Protein AF-A0A6N9PUU3-F1 (afdb_monomer_lite)

pLDDT: mean 93.39, std 7.38, range [51.97, 98.81]

Foldseek 3Di:
DPLVVLLVVLLVLLVVLLVVVVVVLVPDDPVVVVVCVVVSVVLVVVSVVSVPDRDGPVVSVVLVPDPHSSVVVSVVVVVVPDVVVVVVVVVVVVVVVVVVVVVVVLVVQQDDPDDCVVCVVVVNNVSVVSNVVSVVVVVVVVVVQCVVQDDPNDGHPD

Secondary structure (DSSP, 8-state):
--HHHHHHHHHHHHHHHHHHHHHHHHTS-HHHHHHTHHHHHHHHHHHHHTTT----HHHHHHHHTSSSHHHHHHHHHTTT--HHHHHHHHHHHHHHHHHHHHHHHHHT-----S-HHHHHHTT-HHHHHHHHHHHHHHHHHHHHHHHHHEETTEE---

Sequence (158 aa):
MNSNEKNTALYEKMAAEQDTFRDWLKSQSPEEVLNHAYEYTVREDIVMAMEELELSDNQAQALLDSPSPLADVYRHFEKLETGYMDVIRESIEERANEMCKEKEEQRAAPVYPHSAAYASEHGEMAQYRASLQVSLACKEAIEQAISAHYGDNRLNTE

Radius of gyration: 30.72 Å; chains: 1; bounding box: 65×31×82 Å

Structure (mmCIF, N/CA/C/O backbone):
data_AF-A0A6N9PUU3-F1
#
_entry.id   AF-A0A6N9PUU3-F1
#
loop_
_atom_site.group_PDB
_atom_site.id
_atom_site.type_symbol
_atom_site.label_atom_id
_atom_site.label_alt_id
_atom_site.label_comp_id
_atom_site.label_asym_id
_atom_site.label_entity_id
_atom_site.label_seq_id
_atom_site.pdbx_PDB_ins_code
_atom_site.Cartn_x
_atom_site.Cartn_y
_atom_site.Cartn_z
_atom_site.occupancy
_atom_site.B_iso_or_equiv
_atom_site.auth_seq_id
_atom_site.auth_comp_id
_atom_site.auth_asym_id
_atom_site.auth_atom_id
_atom_site.pdbx_PDB_model_num
ATOM 1 N N . MET A 1 1 ? -3.359 -3.178 37.369 1.00 51.97 1 MET A N 1
ATOM 2 C CA . MET A 1 1 ? -3.006 -3.860 36.117 1.00 51.97 1 MET A CA 1
ATOM 3 C C . MET A 1 1 ? -1.547 -3.576 35.836 1.00 51.97 1 MET A C 1
ATOM 5 O O . MET A 1 1 ? -1.134 -2.445 36.061 1.00 51.97 1 MET A O 1
ATOM 9 N N . ASN A 1 2 ? -0.768 -4.586 35.463 1.00 60.81 2 ASN A N 1
ATOM 10 C CA . ASN A 1 2 ? 0.593 -4.389 34.958 1.00 60.81 2 ASN A CA 1
ATOM 11 C C . ASN A 1 2 ? 0.510 -3.760 33.551 1.00 60.81 2 ASN A C 1
ATOM 13 O O . ASN A 1 2 ? -0.470 -4.007 32.851 1.00 60.81 2 ASN A O 1
ATOM 17 N N . SER A 1 3 ? 1.511 -2.990 33.118 1.00 68.44 3 SER A N 1
ATOM 18 C CA . SER A 1 3 ? 1.501 -2.289 31.816 1.00 68.44 3 SER A CA 1
ATOM 19 C C . SER A 1 3 ? 1.240 -3.219 30.635 1.00 68.44 3 SER A C 1
ATOM 21 O O . SER A 1 3 ? 0.597 -2.827 29.664 1.00 68.44 3 SER A O 1
ATOM 23 N N . ASN A 1 4 ? 1.647 -4.482 30.755 1.00 83.00 4 ASN A N 1
ATOM 24 C CA . ASN A 1 4 ? 1.370 -5.507 29.757 1.00 83.00 4 ASN A CA 1
ATOM 25 C C . ASN A 1 4 ? -0.141 -5.816 29.626 1.00 83.00 4 ASN A C 1
ATOM 27 O O . ASN A 1 4 ? -0.669 -5.873 28.524 1.00 83.00 4 ASN A O 1
ATOM 31 N N . GLU A 1 5 ? -0.887 -5.888 30.736 1.00 92.50 5 GLU A N 1
ATOM 32 C CA . 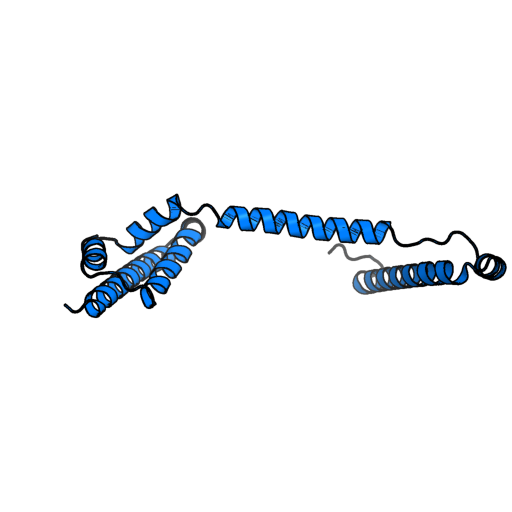GLU A 1 5 ? -2.314 -6.263 30.726 1.00 92.50 5 GLU A CA 1
ATOM 33 C C . GLU A 1 5 ? -3.194 -5.235 29.997 1.00 92.50 5 GLU A C 1
ATOM 35 O O . GLU A 1 5 ? -4.141 -5.608 29.307 1.00 92.50 5 GLU A O 1
ATOM 40 N N . LYS A 1 6 ? -2.888 -3.935 30.124 1.00 95.81 6 LYS A N 1
ATOM 41 C CA . LYS A 1 6 ? -3.640 -2.879 29.426 1.00 95.81 6 LYS A CA 1
ATOM 42 C C . LYS A 1 6 ? -3.344 -2.838 27.930 1.00 95.81 6 LYS A C 1
ATOM 44 O O . LYS A 1 6 ? -4.259 -2.568 27.159 1.00 95.81 6 LYS A O 1
ATOM 49 N N . ASN A 1 7 ? -2.100 -3.100 27.527 1.00 96.56 7 ASN A N 1
ATOM 50 C CA . ASN A 1 7 ? -1.746 -3.187 26.110 1.00 96.56 7 ASN A CA 1
ATOM 51 C C . ASN A 1 7 ? -2.428 -4.395 25.461 1.00 96.56 7 ASN A C 1
ATOM 53 O O . ASN A 1 7 ? -3.062 -4.231 24.423 1.00 96.56 7 ASN A O 1
ATOM 57 N N . THR A 1 8 ? -2.424 -5.559 26.123 1.00 96.50 8 THR A N 1
ATOM 58 C CA . THR A 1 8 ? -3.179 -6.735 25.658 1.00 96.50 8 THR A CA 1
ATOM 59 C C . THR A 1 8 ? -4.672 -6.433 25.525 1.00 96.50 8 THR A C 1
ATOM 61 O O . THR A 1 8 ? -5.255 -6.690 24.477 1.00 96.50 8 THR A O 1
ATOM 64 N N . ALA A 1 9 ? -5.291 -5.815 26.537 1.00 97.38 9 ALA A N 1
ATOM 65 C CA . ALA A 1 9 ? -6.711 -5.462 26.476 1.00 97.38 9 ALA A CA 1
ATOM 66 C C . ALA A 1 9 ? -7.027 -4.460 25.350 1.00 97.38 9 ALA A C 1
ATOM 68 O O . ALA A 1 9 ? -8.089 -4.529 24.731 1.00 97.38 9 ALA A O 1
ATOM 69 N N . LEU A 1 10 ? -6.120 -3.514 25.084 1.00 98.25 10 LEU A N 1
ATOM 70 C CA . LEU A 1 10 ? -6.283 -2.552 24.000 1.00 98.25 10 LEU A CA 1
ATOM 71 C C . LEU A 1 10 ? -6.169 -3.225 22.629 1.00 98.25 10 LEU A C 1
ATOM 73 O O . LEU A 1 10 ? -7.018 -2.970 21.776 1.00 98.25 10 LEU A O 1
ATOM 77 N N . TYR A 1 11 ? -5.177 -4.099 22.445 1.00 98.19 11 TYR A N 1
ATOM 78 C CA . TYR A 1 11 ? -5.031 -4.916 21.241 1.00 98.19 11 TYR A CA 1
ATOM 79 C C . TYR A 1 11 ? -6.301 -5.729 20.972 1.00 98.19 11 TYR A C 1
ATOM 81 O O . TYR A 1 11 ? -6.890 -5.606 19.901 1.00 98.19 11 TYR A O 1
ATOM 89 N N . GLU A 1 12 ? -6.791 -6.478 21.965 1.00 98.25 12 GLU A N 1
ATOM 90 C CA . GLU A 1 12 ? -8.008 -7.290 21.835 1.00 98.25 12 GLU A CA 1
ATOM 91 C C . GLU A 1 12 ? -9.228 -6.437 21.463 1.00 98.25 12 GLU A C 1
ATOM 93 O O . GLU A 1 12 ? -10.031 -6.822 20.610 1.00 98.25 12 GLU A O 1
ATOM 98 N N . LYS A 1 13 ? -9.359 -5.249 22.065 1.00 98.50 13 LYS A N 1
ATOM 99 C CA . LYS A 1 13 ? -10.450 -4.318 21.761 1.00 98.50 13 LYS A CA 1
ATOM 100 C C . LYS A 1 13 ? -10.371 -3.786 20.328 1.00 98.50 13 LYS A C 1
ATOM 102 O O . LYS A 1 13 ? -11.395 -3.745 19.650 1.00 98.50 13 LYS A O 1
ATOM 107 N N . MET A 1 14 ? -9.186 -3.383 19.869 1.00 98.69 14 MET A N 1
ATOM 108 C CA . MET A 1 14 ? -8.981 -2.904 18.498 1.00 98.69 14 MET A CA 1
ATOM 109 C C . MET A 1 14 ? -9.193 -4.026 17.472 1.00 98.69 14 MET A C 1
ATOM 111 O O . MET A 1 14 ? -9.862 -3.802 16.467 1.00 98.69 14 MET A O 1
ATOM 115 N N . ALA A 1 15 ? -8.713 -5.241 17.747 1.00 98.62 15 ALA A N 1
ATOM 116 C CA . ALA A 1 15 ? -8.937 -6.409 16.898 1.00 98.62 15 ALA A CA 1
ATOM 117 C C . ALA A 1 15 ? -10.435 -6.743 16.765 1.00 98.62 15 ALA A C 1
ATOM 119 O O . ALA A 1 15 ? -10.932 -6.925 15.656 1.00 98.62 15 ALA A O 1
ATOM 120 N N . ALA A 1 16 ? -11.190 -6.724 17.868 1.00 98.75 16 ALA A N 1
ATOM 121 C CA . ALA A 1 16 ? -12.640 -6.932 17.833 1.00 98.75 16 ALA A CA 1
ATOM 122 C C . ALA A 1 16 ? -13.387 -5.818 17.068 1.00 98.75 16 ALA A C 1
ATOM 124 O O . ALA A 1 16 ? -14.373 -6.079 16.369 1.00 98.75 16 ALA A O 1
ATOM 125 N N . GLU A 1 17 ? -12.923 -4.569 17.176 1.00 98.81 17 GLU A N 1
ATOM 126 C CA . GLU A 1 17 ? -13.440 -3.452 16.379 1.00 98.81 17 GLU A CA 1
ATOM 127 C C . GLU A 1 17 ? -13.181 -3.675 14.879 1.00 98.81 17 GLU A C 1
ATOM 129 O O . GLU A 1 17 ? -14.075 -3.450 14.059 1.00 98.81 17 GLU A O 1
ATOM 134 N N . GLN A 1 18 ? -11.990 -4.161 14.517 1.00 98.75 18 GLN A N 1
ATOM 135 C CA . GLN A 1 18 ? -11.638 -4.497 13.139 1.00 98.75 18 GLN A CA 1
ATOM 136 C C . GLN A 1 18 ? -12.477 -5.650 12.586 1.00 98.75 18 GLN A C 1
ATOM 138 O O . GLN A 1 18 ? -12.972 -5.549 11.466 1.00 98.75 18 GLN A O 1
ATOM 143 N N . ASP A 1 19 ? -12.704 -6.713 13.359 1.00 98.69 19 ASP A N 1
ATOM 144 C CA . ASP A 1 19 ? -13.571 -7.820 12.940 1.00 98.69 19 ASP A CA 1
ATOM 145 C C . ASP A 1 19 ? -15.011 -7.352 12.698 1.00 98.69 19 ASP A C 1
ATOM 147 O O . ASP A 1 19 ? -15.633 -7.734 11.706 1.00 98.69 19 ASP A O 1
ATOM 151 N N . THR A 1 20 ? -15.518 -6.444 13.538 1.00 98.69 20 THR A N 1
ATOM 152 C CA . THR A 1 20 ? -16.837 -5.826 13.332 1.00 98.69 20 THR A CA 1
ATOM 153 C C . THR A 1 20 ? -16.886 -5.036 12.020 1.00 98.69 20 THR A C 1
ATOM 155 O O . THR A 1 20 ? -17.848 -5.154 11.257 1.00 98.69 20 THR A O 1
ATOM 158 N N . PHE A 1 21 ? -15.844 -4.253 11.722 1.00 98.62 21 PHE A N 1
ATOM 159 C CA . PHE A 1 21 ? -15.735 -3.504 10.467 1.00 98.62 21 PHE A CA 1
ATOM 160 C C . PHE A 1 21 ? -15.618 -4.434 9.249 1.00 98.62 21 PHE A C 1
ATOM 162 O O . PHE A 1 21 ? -16.310 -4.245 8.249 1.00 98.62 21 PHE A O 1
ATOM 169 N N . ARG A 1 22 ? -14.817 -5.498 9.358 1.00 98.69 22 ARG A N 1
ATOM 170 C CA . ARG A 1 22 ? -14.666 -6.550 8.346 1.00 98.69 22 ARG A CA 1
ATOM 171 C C . ARG A 1 22 ? -15.996 -7.232 8.035 1.00 98.69 22 ARG A C 1
ATOM 173 O O . ARG A 1 22 ? -16.317 -7.449 6.867 1.00 98.69 22 ARG A O 1
ATOM 180 N N . ASP A 1 23 ? -16.771 -7.587 9.053 1.00 98.69 23 ASP A N 1
ATOM 181 C CA . ASP A 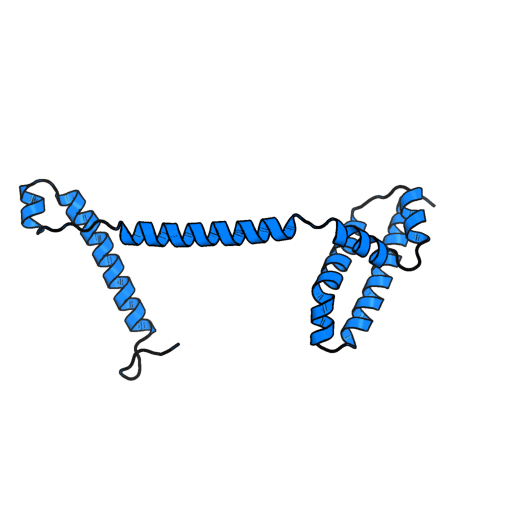1 23 ? -18.067 -8.240 8.868 1.00 98.69 23 ASP A CA 1
ATOM 182 C C . ASP A 1 23 ? -19.103 -7.298 8.252 1.00 98.69 23 ASP A C 1
ATOM 184 O O . ASP A 1 23 ? -19.880 -7.719 7.390 1.00 98.69 23 ASP A O 1
ATOM 188 N N . TRP A 1 24 ? -19.060 -6.009 8.600 1.00 98.62 24 TRP A N 1
ATOM 189 C CA . TRP A 1 24 ? -19.837 -4.992 7.900 1.00 98.62 24 TRP A CA 1
ATOM 190 C C . TRP A 1 24 ? -19.448 -4.915 6.415 1.00 98.62 24 TRP A C 1
ATOM 192 O O . TRP A 1 24 ? -20.342 -5.029 5.573 1.00 98.62 24 TRP A O 1
ATOM 202 N N . LEU A 1 25 ? -18.153 -4.836 6.079 1.00 98.50 25 LEU A N 1
ATOM 203 C CA . LEU A 1 25 ? -17.660 -4.795 4.692 1.00 98.50 25 LEU A CA 1
ATOM 204 C C . LEU A 1 25 ? -18.113 -6.002 3.866 1.00 98.50 25 LEU A C 1
ATOM 206 O O . LEU A 1 25 ? -18.567 -5.834 2.737 1.00 98.50 25 LEU A O 1
ATOM 210 N N . LYS A 1 26 ? -18.067 -7.216 4.431 1.00 98.31 26 LYS A N 1
ATOM 211 C CA . LYS A 1 26 ? -18.538 -8.444 3.755 1.00 98.31 26 LYS A CA 1
ATOM 212 C C . LYS A 1 26 ? -20.017 -8.396 3.362 1.00 98.31 26 LYS A C 1
ATOM 214 O O . LYS A 1 26 ? -20.434 -9.160 2.495 1.00 98.31 26 LYS A O 1
ATOM 219 N N . SER A 1 27 ? -20.812 -7.547 4.013 1.00 98.19 27 SER A N 1
ATOM 220 C CA . SER A 1 27 ? -22.230 -7.350 3.694 1.00 98.19 27 SER A CA 1
ATOM 221 C C . SER A 1 27 ? -22.495 -6.212 2.699 1.00 98.19 27 SER A C 1
ATOM 223 O O . SER A 1 27 ? -23.639 -6.044 2.275 1.00 98.19 27 SER A O 1
ATOM 225 N N . GLN A 1 28 ? -21.467 -5.445 2.315 1.00 98.69 28 GLN A N 1
ATOM 226 C CA . GLN A 1 28 ? -21.589 -4.323 1.382 1.00 98.69 28 GLN A CA 1
ATOM 227 C C . GLN A 1 28 ? -21.425 -4.745 -0.089 1.00 98.69 28 GLN A C 1
ATOM 229 O O . GLN A 1 28 ? -21.061 -5.879 -0.410 1.00 98.69 28 GLN A O 1
ATOM 234 N N . SER A 1 29 ? -21.712 -3.818 -1.009 1.00 98.62 29 SER A N 1
ATOM 235 C CA . SER A 1 29 ? -21.450 -4.005 -2.440 1.00 98.62 29 SER A CA 1
ATOM 236 C C . SER A 1 29 ? -19.941 -3.978 -2.738 1.00 98.62 29 SER A C 1
ATOM 238 O O . SER A 1 29 ? -19.177 -3.391 -1.972 1.00 98.62 29 SER A O 1
ATOM 240 N N . PRO A 1 30 ? -19.484 -4.536 -3.876 1.00 98.50 30 PRO A N 1
ATOM 241 C CA . PRO A 1 30 ? -18.081 -4.425 -4.277 1.00 98.50 30 PRO A CA 1
ATOM 242 C C . PRO A 1 30 ? -17.586 -2.977 -4.392 1.00 98.50 30 PRO A C 1
ATOM 244 O O . PRO A 1 30 ? -16.447 -2.699 -4.044 1.00 98.50 30 PRO A O 1
ATOM 247 N N . GLU A 1 31 ? -18.437 -2.056 -4.855 1.00 98.38 31 GLU A N 1
ATOM 248 C CA . GLU A 1 31 ? -18.106 -0.627 -4.945 1.00 98.38 31 GLU A CA 1
ATOM 249 C C . GLU A 1 31 ? -17.832 -0.030 -3.561 1.00 98.38 31 GLU A C 1
ATOM 251 O O . GLU A 1 31 ? -16.826 0.644 -3.364 1.00 98.38 31 GLU A O 1
ATOM 256 N N . GLU A 1 32 ? -18.670 -0.351 -2.579 1.00 98.12 32 GLU A N 1
ATOM 257 C CA . GLU A 1 32 ? -18.492 0.148 -1.220 1.00 98.12 32 GLU A CA 1
ATOM 258 C C . GLU A 1 32 ? -17.280 -0.486 -0.526 1.00 98.12 32 GLU A C 1
ATOM 260 O O . GLU A 1 32 ? -16.536 0.192 0.179 1.00 98.12 32 GLU A O 1
ATOM 265 N N . VAL A 1 33 ? -17.007 -1.767 -0.790 1.00 98.38 33 VAL A N 1
ATOM 266 C CA . VAL A 1 33 ? -15.768 -2.412 -0.330 1.00 98.38 33 VAL A CA 1
ATOM 267 C C . VAL A 1 33 ? -14.538 -1.694 -0.892 1.00 98.38 33 VAL A C 1
ATOM 269 O O . VAL A 1 33 ? -13.577 -1.482 -0.157 1.00 98.38 33 VAL A O 1
ATOM 272 N N . LEU A 1 34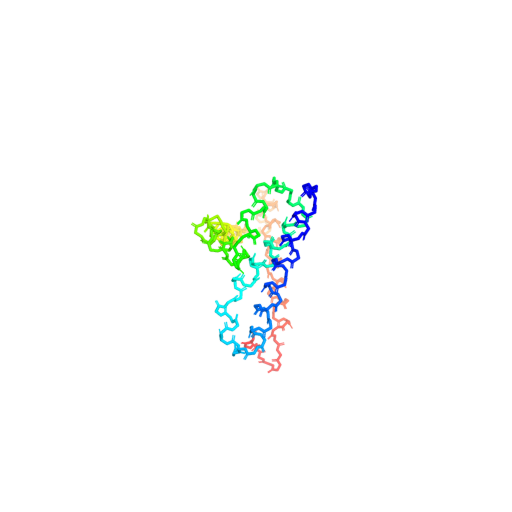 ? -14.560 -1.281 -2.165 1.00 98.31 34 LEU A N 1
ATOM 273 C CA . LEU A 1 34 ? -13.459 -0.521 -2.767 1.00 98.31 34 LEU A CA 1
ATOM 274 C C . LEU A 1 34 ? -13.292 0.865 -2.131 1.00 98.31 34 LEU A C 1
ATOM 276 O O . LEU A 1 34 ? -12.155 1.276 -1.905 1.00 98.31 34 LEU A O 1
ATOM 280 N N . ASN A 1 35 ? -14.388 1.546 -1.778 1.00 98.00 35 ASN A N 1
ATOM 281 C CA . ASN A 1 35 ? -14.343 2.843 -1.088 1.00 98.00 35 ASN A CA 1
ATOM 282 C C . ASN A 1 35 ? -13.647 2.765 0.283 1.00 98.00 35 ASN A C 1
ATOM 284 O O . ASN A 1 35 ? -13.031 3.737 0.713 1.00 98.00 35 ASN A O 1
ATOM 288 N N . HIS A 1 36 ? -13.701 1.606 0.943 1.00 98.25 36 HIS A N 1
ATOM 289 C CA . HIS A 1 36 ? -13.118 1.378 2.268 1.00 98.25 36 HIS A CA 1
ATOM 290 C C . HIS A 1 36 ? -11.862 0.495 2.268 1.00 98.25 36 HIS A C 1
ATOM 292 O O . HIS A 1 36 ? -11.325 0.199 3.334 1.00 98.25 36 HIS A O 1
ATOM 298 N N . ALA A 1 37 ? -11.360 0.072 1.105 1.00 98.00 37 ALA A N 1
ATOM 299 C CA . ALA A 1 37 ? -10.227 -0.853 1.023 1.00 98.00 37 ALA A CA 1
ATOM 300 C C . ALA A 1 37 ? -8.945 -0.279 1.654 1.00 98.00 37 ALA A C 1
ATOM 302 O O . ALA A 1 37 ? -8.201 -0.999 2.326 1.00 98.00 37 ALA A O 1
ATOM 303 N N . TYR A 1 38 ? -8.710 1.023 1.467 1.00 95.88 38 TYR A N 1
ATOM 304 C CA . TYR A 1 38 ? -7.581 1.721 2.077 1.00 95.88 38 TYR A CA 1
ATOM 305 C C . TYR A 1 38 ? -7.726 1.788 3.605 1.00 95.88 38 TYR A C 1
ATOM 307 O O . TYR A 1 38 ? -6.835 1.327 4.314 1.00 95.88 38 TYR A O 1
ATOM 315 N N . GLU A 1 39 ? -8.879 2.248 4.110 1.00 97.88 39 GLU A N 1
ATOM 316 C CA . GLU A 1 39 ? -9.156 2.276 5.552 1.00 97.88 39 GLU A CA 1
ATOM 317 C C . GLU A 1 39 ? -8.987 0.886 6.175 1.00 97.88 39 GLU A C 1
ATOM 319 O O . GLU A 1 39 ? -8.317 0.740 7.193 1.00 97.88 39 GLU A O 1
ATOM 324 N N . TYR A 1 40 ? -9.555 -0.146 5.549 1.00 98.44 40 TYR A N 1
ATOM 325 C CA . TYR A 1 40 ? -9.450 -1.520 6.026 1.00 98.44 40 TYR A CA 1
ATOM 326 C C . TYR A 1 40 ? -7.994 -1.960 6.185 1.00 98.44 40 TYR A C 1
ATOM 328 O O . TYR A 1 40 ? -7.636 -2.488 7.234 1.00 98.44 40 TYR A O 1
ATOM 336 N N . THR A 1 41 ? -7.166 -1.711 5.167 1.00 97.56 41 THR A N 1
ATOM 337 C CA . THR A 1 41 ? -5.753 -2.110 5.160 1.00 97.56 41 THR A CA 1
ATOM 338 C C . THR A 1 41 ? -4.972 -1.388 6.255 1.00 97.56 41 THR A C 1
ATOM 340 O O . THR A 1 41 ? -4.314 -2.033 7.063 1.00 97.56 41 THR A O 1
ATOM 343 N N . VAL A 1 42 ? -5.123 -0.066 6.366 1.00 97.62 42 VAL A N 1
ATOM 344 C CA . VAL A 1 42 ? -4.426 0.720 7.397 1.00 97.62 42 VAL A CA 1
ATOM 345 C C . VAL A 1 42 ? -4.874 0.325 8.806 1.00 97.62 42 VAL A C 1
ATOM 347 O O . VAL A 1 42 ? -4.068 0.296 9.733 1.00 97.62 42 VAL A O 1
ATOM 350 N N . ARG A 1 43 ? -6.154 -0.008 9.002 1.00 98.62 43 ARG A N 1
ATOM 351 C CA . ARG A 1 43 ? -6.646 -0.508 10.292 1.00 98.62 43 ARG A CA 1
ATOM 352 C C . ARG A 1 43 ? -6.018 -1.853 10.670 1.00 98.62 43 ARG A C 1
ATOM 354 O O . ARG A 1 43 ? -5.684 -2.024 11.839 1.00 98.62 43 ARG A O 1
ATOM 361 N N . GLU A 1 44 ? -5.824 -2.774 9.723 1.00 98.56 44 GLU A N 1
ATOM 362 C CA . GLU A 1 44 ? -5.068 -4.017 9.971 1.00 98.56 44 GLU A CA 1
ATOM 363 C C . GLU A 1 44 ? -3.618 -3.709 10.374 1.00 98.56 44 GLU A C 1
ATOM 365 O O . GLU A 1 44 ? -3.136 -4.263 11.359 1.00 98.56 44 GLU A O 1
ATOM 370 N N . ASP A 1 45 ? -2.951 -2.774 9.689 1.00 98.12 45 ASP A N 1
ATOM 371 C CA . ASP A 1 45 ? -1.574 -2.376 10.014 1.00 98.12 45 ASP A CA 1
ATOM 372 C C . ASP A 1 45 ? -1.468 -1.747 11.413 1.00 98.12 45 ASP A C 1
ATOM 374 O O . ASP A 1 45 ? -0.523 -2.023 12.152 1.00 98.12 45 ASP A O 1
ATOM 378 N N . ILE A 1 46 ? -2.456 -0.944 11.826 1.00 98.25 46 ILE A N 1
ATOM 379 C CA . ILE A 1 46 ? -2.521 -0.385 13.186 1.00 98.25 46 ILE A CA 1
ATOM 380 C C . ILE A 1 46 ? -2.685 -1.499 14.230 1.00 98.25 46 ILE A C 1
ATOM 382 O O . ILE A 1 46 ? -2.004 -1.469 15.256 1.00 98.25 46 ILE A O 1
ATOM 386 N N . VAL A 1 47 ? -3.566 -2.480 13.994 1.00 98.31 47 VAL A N 1
ATOM 387 C CA . VAL A 1 47 ? -3.739 -3.623 14.912 1.00 98.31 47 VAL A CA 1
ATOM 388 C C . VAL A 1 47 ? -2.461 -4.457 14.978 1.00 98.31 47 VAL A C 1
ATOM 390 O O . VAL A 1 47 ? -2.042 -4.830 16.071 1.00 98.31 47 VAL A O 1
ATOM 393 N N . MET A 1 48 ? -1.806 -4.693 13.842 1.00 97.44 48 MET A N 1
ATOM 394 C CA . MET A 1 48 ? -0.530 -5.405 13.783 1.00 97.44 48 MET A CA 1
ATOM 395 C C . MET A 1 48 ? 0.567 -4.656 14.548 1.00 97.44 48 MET A C 1
ATOM 397 O O . MET A 1 48 ? 1.304 -5.260 15.321 1.00 97.44 48 MET A O 1
ATOM 401 N N . ALA A 1 49 ? 0.644 -3.329 14.419 1.00 97.69 49 ALA A N 1
ATOM 402 C CA . ALA A 1 49 ? 1.604 -2.519 15.166 1.00 97.69 49 ALA A CA 1
ATOM 403 C C . ALA A 1 49 ? 1.399 -2.613 16.690 1.00 97.69 49 ALA A C 1
ATOM 405 O O . ALA A 1 49 ? 2.370 -2.546 17.445 1.00 97.69 49 ALA A O 1
ATOM 406 N N . MET A 1 50 ? 0.160 -2.811 17.154 1.00 95.88 50 MET A N 1
ATOM 407 C CA . MET A 1 50 ? -0.146 -3.021 18.574 1.00 95.88 50 MET A CA 1
ATOM 408 C C . MET A 1 50 ? 0.390 -4.349 19.137 1.00 95.88 50 MET A C 1
ATOM 410 O O . MET A 1 50 ? 0.410 -4.497 20.357 1.00 95.88 50 MET A O 1
ATOM 414 N N . GLU A 1 51 ? 0.847 -5.293 18.303 1.00 91.50 51 GLU A N 1
ATOM 415 C CA . GLU A 1 51 ? 1.509 -6.523 18.772 1.00 91.50 51 GLU A CA 1
ATOM 416 C C . GLU A 1 51 ? 2.906 -6.249 19.351 1.00 91.50 51 GLU A C 1
ATOM 418 O O . GLU A 1 51 ? 3.347 -6.952 20.260 1.00 91.50 51 GLU A O 1
ATOM 423 N N . GLU A 1 52 ? 3.587 -5.209 18.858 1.00 93.19 52 GLU A N 1
ATOM 424 C CA . GLU A 1 52 ? 4.934 -4.822 19.299 1.00 93.19 52 GLU A CA 1
ATOM 425 C C . GLU A 1 52 ? 4.955 -3.509 20.102 1.00 93.19 52 GLU A C 1
ATOM 427 O O . GLU A 1 52 ? 5.866 -3.277 20.901 1.00 93.19 52 GLU A O 1
ATOM 432 N N . LEU A 1 53 ? 3.972 -2.625 19.903 1.00 95.00 53 LEU A N 1
ATOM 433 C CA . LEU A 1 53 ? 3.933 -1.313 20.544 1.00 95.00 53 LEU A CA 1
ATOM 434 C C . LEU A 1 53 ? 3.573 -1.406 22.036 1.00 95.00 53 LEU A C 1
ATOM 436 O O . LEU A 1 53 ? 2.431 -1.668 22.405 1.00 95.00 53 LEU A O 1
ATOM 440 N N . GLU A 1 54 ? 4.525 -1.066 22.907 1.00 94.75 54 GLU A N 1
ATOM 441 C CA . GLU A 1 54 ? 4.298 -0.963 24.353 1.00 94.75 54 GLU A CA 1
ATOM 442 C C . GLU A 1 54 ? 3.945 0.473 24.776 1.00 94.75 54 GLU A C 1
ATOM 444 O O . GLU A 1 54 ? 4.813 1.322 25.004 1.00 94.75 54 GLU A O 1
ATOM 449 N N . LEU A 1 55 ? 2.651 0.764 24.924 1.00 96.56 55 LEU A N 1
ATOM 450 C CA . LEU A 1 55 ? 2.186 2.040 25.466 1.00 96.56 55 LEU A CA 1
ATOM 451 C C . LEU A 1 55 ? 2.319 2.084 26.990 1.00 96.56 55 LEU A C 1
ATOM 453 O O . LEU A 1 55 ? 2.153 1.077 27.683 1.00 96.56 55 LEU A O 1
ATOM 457 N N . SER A 1 56 ? 2.511 3.288 27.536 1.00 96.88 56 SER A N 1
ATOM 458 C CA . SER A 1 56 ? 2.368 3.484 28.980 1.00 96.88 56 SER A CA 1
ATOM 459 C C . SER A 1 56 ? 0.931 3.220 29.438 1.00 96.88 56 SER A C 1
ATOM 461 O O . SER A 1 56 ? -0.034 3.467 28.711 1.00 96.88 56 SER A O 1
ATOM 463 N N . ASP A 1 57 ? 0.782 2.824 30.701 1.00 95.69 57 ASP A N 1
ATOM 464 C CA . ASP A 1 57 ? -0.498 2.614 31.382 1.00 95.69 57 ASP A CA 1
ATOM 465 C C . ASP A 1 57 ? -1.552 3.704 31.144 1.00 95.69 57 ASP A C 1
ATOM 467 O O . ASP A 1 57 ? -2.744 3.398 31.074 1.00 95.69 57 ASP A O 1
ATOM 471 N N . ASN A 1 58 ? -1.126 4.969 31.078 1.00 96.94 58 ASN A N 1
ATOM 472 C CA . ASN A 1 58 ? -2.013 6.117 30.891 1.00 96.94 58 ASN A CA 1
ATOM 473 C C . ASN A 1 58 ? -2.441 6.274 29.428 1.00 96.94 58 ASN A C 1
ATOM 475 O O . ASN A 1 58 ? -3.591 6.613 29.166 1.00 96.94 58 ASN A O 1
ATOM 479 N N . GLN A 1 59 ? -1.534 6.018 28.481 1.00 97.81 59 GLN A N 1
ATOM 480 C CA . GLN A 1 59 ? -1.837 6.064 27.049 1.00 97.81 59 GLN A CA 1
ATOM 481 C C . GLN A 1 59 ? -2.786 4.930 26.659 1.00 97.81 59 GLN A C 1
ATOM 483 O O . GLN A 1 59 ? -3.816 5.189 26.039 1.00 97.81 59 GLN A O 1
ATOM 488 N N . ALA A 1 60 ? -2.483 3.698 27.083 1.00 97.62 60 ALA A N 1
ATOM 489 C CA . ALA A 1 60 ? -3.349 2.552 26.825 1.00 97.62 60 ALA A CA 1
ATOM 490 C C . ALA A 1 60 ? -4.731 2.739 27.468 1.00 97.62 60 ALA A C 1
ATOM 492 O O . ALA A 1 60 ? -5.739 2.475 26.820 1.00 97.62 60 ALA A O 1
ATOM 493 N N . GLN A 1 61 ? -4.801 3.267 28.700 1.00 97.62 61 GLN A N 1
ATOM 494 C CA . GLN A 1 61 ? -6.087 3.566 29.337 1.00 97.62 61 GLN A CA 1
ATOM 495 C C . GLN A 1 61 ? -6.888 4.623 28.564 1.00 97.62 61 GLN A C 1
ATOM 497 O O . GLN A 1 61 ? -8.077 4.428 28.345 1.00 97.62 61 GLN A O 1
ATOM 502 N N . ALA A 1 62 ? -6.252 5.705 28.106 1.00 98.25 62 ALA A N 1
ATOM 503 C CA . ALA A 1 62 ? -6.944 6.751 27.353 1.00 98.25 62 ALA A CA 1
ATOM 504 C C . ALA A 1 62 ? -7.559 6.224 26.043 1.00 98.25 62 ALA A C 1
ATOM 506 O O . ALA A 1 62 ? -8.669 6.614 25.686 1.00 98.25 62 ALA A O 1
ATOM 507 N N . LEU A 1 63 ? -6.869 5.313 25.348 1.00 98.31 63 LEU A N 1
ATOM 508 C CA . LEU A 1 63 ? -7.424 4.640 24.171 1.00 98.31 63 LEU A CA 1
ATOM 509 C C . LEU A 1 63 ? -8.518 3.634 24.557 1.00 98.31 63 LEU A C 1
ATOM 511 O O . LEU A 1 63 ? -9.560 3.589 23.911 1.00 98.31 63 LEU A O 1
ATOM 515 N N . LEU A 1 64 ? -8.343 2.870 25.639 1.00 98.25 64 LEU A N 1
ATOM 516 C CA . LEU A 1 64 ? -9.372 1.953 26.144 1.00 98.25 64 LEU A CA 1
ATOM 517 C C . LEU A 1 64 ? -10.677 2.666 26.528 1.00 98.25 64 LEU A C 1
ATOM 519 O O . LEU A 1 64 ? -11.745 2.066 26.387 1.00 98.25 64 LEU A O 1
ATOM 523 N N . ASP A 1 65 ? -10.607 3.921 26.968 1.00 98.31 65 ASP A N 1
ATOM 524 C CA . ASP A 1 65 ? -11.776 4.738 27.302 1.00 98.31 65 ASP A CA 1
ATOM 525 C C . ASP A 1 65 ? -12.546 5.211 26.050 1.00 98.31 65 ASP A C 1
ATOM 527 O O . ASP A 1 65 ? -13.732 5.538 26.145 1.00 98.31 65 ASP A O 1
ATOM 531 N N . SER A 1 66 ? -11.922 5.204 24.863 1.00 98.38 66 SER A N 1
ATOM 532 C CA . SER A 1 66 ? -12.620 5.476 23.601 1.00 98.38 66 SER A CA 1
ATOM 533 C C . SER A 1 66 ? -13.586 4.336 23.247 1.00 98.38 66 SER A C 1
ATOM 535 O O . SER A 1 66 ? -13.225 3.165 23.390 1.00 98.38 66 SER A O 1
ATOM 537 N N . PRO A 1 67 ? -14.803 4.618 22.740 1.00 98.19 67 PRO A N 1
ATOM 538 C CA . PRO A 1 67 ? -15.700 3.582 22.227 1.00 98.19 67 PRO A CA 1
ATOM 539 C C . PRO A 1 67 ? -15.174 2.892 20.957 1.00 98.19 67 PRO A C 1
ATOM 541 O O . PRO A 1 67 ? -15.544 1.747 20.717 1.00 98.19 67 PRO A O 1
ATOM 544 N N . SER A 1 68 ? -14.328 3.565 20.172 1.00 98.19 68 SER A N 1
ATOM 545 C CA . SER A 1 68 ? -13.805 3.084 18.885 1.00 98.19 68 SER A CA 1
ATOM 546 C C . SER A 1 68 ? -12.320 3.453 18.728 1.00 98.19 68 SER A C 1
ATOM 548 O O . SER A 1 68 ? -11.981 4.323 17.914 1.00 98.19 68 SER A O 1
ATOM 550 N N . PRO A 1 69 ? -11.431 2.881 19.562 1.00 98.56 69 PRO A N 1
ATOM 551 C CA . PRO A 1 69 ? -10.023 3.258 19.587 1.00 98.56 69 PRO A CA 1
ATOM 552 C C . PRO A 1 69 ? -9.319 3.064 18.243 1.00 98.56 69 PRO A C 1
ATOM 554 O O . PRO A 1 69 ? -8.486 3.894 17.883 1.00 98.56 69 PRO A O 1
ATOM 557 N N . LEU A 1 70 ? -9.644 2.013 17.485 1.00 98.75 70 LEU A N 1
ATOM 558 C CA . LEU A 1 70 ? -8.983 1.750 16.208 1.00 98.75 70 LEU A CA 1
ATOM 559 C C . LEU A 1 70 ? -9.372 2.801 15.164 1.00 98.75 70 LEU A C 1
ATOM 561 O O . LEU A 1 70 ? -8.501 3.391 14.526 1.00 98.75 70 LEU A O 1
ATOM 565 N N . ALA A 1 71 ? -10.667 3.105 15.041 1.00 98.56 71 ALA A N 1
ATOM 566 C CA . ALA A 1 71 ? -11.148 4.169 14.162 1.00 98.56 71 ALA A CA 1
ATOM 567 C C . ALA A 1 71 ? -10.576 5.546 14.539 1.00 98.56 71 ALA A C 1
ATOM 569 O O . ALA A 1 71 ? -10.320 6.374 13.663 1.00 98.56 71 ALA A O 1
ATOM 570 N N . ASP A 1 72 ? -10.390 5.818 15.833 1.00 98.50 72 ASP A N 1
ATOM 571 C CA . ASP A 1 72 ? -9.800 7.073 16.299 1.00 98.50 72 ASP A CA 1
ATOM 572 C C . ASP A 1 72 ? -8.330 7.201 15.889 1.00 98.50 72 ASP A C 1
ATOM 574 O O . ASP A 1 72 ? -7.927 8.260 15.400 1.00 98.50 72 ASP A O 1
ATOM 578 N N . VAL A 1 73 ? -7.544 6.128 16.038 1.00 98.38 73 VAL A N 1
ATOM 579 C CA . VAL A 1 73 ? -6.140 6.098 15.602 1.00 98.38 73 VAL A CA 1
ATOM 580 C C . VAL A 1 73 ? -6.040 6.207 14.081 1.00 98.38 73 VAL A C 1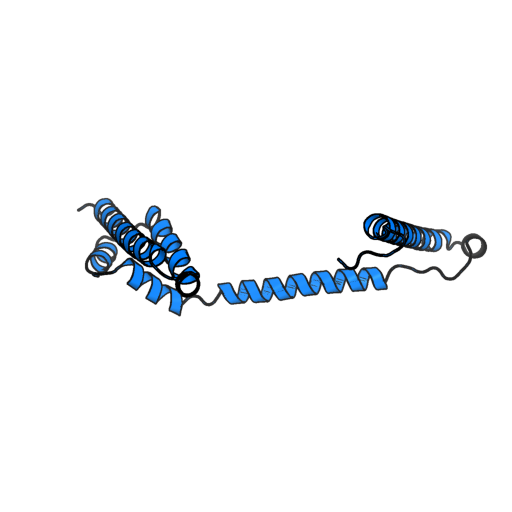
ATOM 582 O O . VAL A 1 73 ? -5.254 7.022 13.600 1.00 98.38 73 VAL A O 1
ATOM 585 N N . TYR A 1 74 ? -6.883 5.499 13.321 1.00 98.19 74 TYR A N 1
ATOM 586 C CA . TYR A 1 74 ? -6.952 5.636 11.860 1.00 98.19 74 TYR A CA 1
ATOM 587 C C . TYR A 1 74 ? -7.210 7.091 11.436 1.00 98.19 74 TYR A C 1
ATOM 589 O O . TYR A 1 74 ? -6.435 7.667 10.676 1.00 98.19 74 TYR A O 1
ATOM 597 N N . ARG A 1 75 ? -8.232 7.745 12.008 1.00 97.44 75 ARG A N 1
ATOM 598 C CA . ARG A 1 75 ? -8.562 9.156 11.718 1.00 97.44 75 ARG A CA 1
ATOM 599 C C . ARG A 1 75 ? -7.456 10.138 12.112 1.00 97.44 75 ARG A C 1
ATOM 601 O O . ARG A 1 75 ? -7.431 11.270 11.618 1.00 97.44 75 ARG A O 1
ATOM 608 N N . HIS A 1 76 ? -6.597 9.763 13.057 1.00 96.81 76 HIS A N 1
ATOM 609 C CA . HIS A 1 76 ? -5.406 10.535 13.390 1.00 96.81 76 HIS A CA 1
ATOM 610 C C . HIS A 1 76 ? -4.309 10.330 12.338 1.00 96.81 76 HIS A C 1
ATOM 612 O O . HIS A 1 76 ? -3.767 11.316 11.842 1.00 96.81 76 HIS A O 1
ATOM 618 N N . PHE A 1 77 ? -4.033 9.078 11.970 1.00 95.94 77 PHE A N 1
ATOM 619 C CA . PHE A 1 77 ? -3.032 8.699 10.974 1.00 95.94 77 PHE A CA 1
ATOM 620 C C . PHE A 1 77 ? -3.329 9.269 9.581 1.00 95.94 77 PHE A C 1
ATOM 622 O O . PHE A 1 77 ? -2.450 9.884 8.985 1.00 95.94 77 PHE A O 1
ATOM 629 N N . GLU A 1 78 ? -4.568 9.159 9.099 1.00 93.25 78 GLU A N 1
ATOM 630 C CA . GLU A 1 78 ? -4.992 9.603 7.758 1.00 93.25 78 GLU A CA 1
ATOM 631 C C . GLU A 1 78 ? -4.671 11.086 7.489 1.00 93.25 78 GLU A C 1
ATOM 633 O O . GLU A 1 78 ? -4.400 11.491 6.364 1.00 93.25 78 GLU A O 1
ATOM 638 N N . LYS A 1 79 ? -4.643 11.922 8.534 1.00 91.44 79 LYS A N 1
ATOM 639 C CA . LYS A 1 79 ? -4.303 13.352 8.420 1.00 91.44 79 LYS A CA 1
ATOM 640 C C . LYS A 1 79 ? -2.804 13.621 8.329 1.00 91.44 79 LYS A C 1
ATOM 642 O O . LYS A 1 79 ? -2.409 14.730 7.972 1.00 91.44 79 LYS A O 1
ATOM 647 N N . LEU A 1 80 ? -1.991 12.661 8.754 1.00 91.31 80 LEU A N 1
ATOM 648 C CA . LEU A 1 80 ? -0.537 12.759 8.835 1.00 91.31 80 LEU A CA 1
ATOM 649 C C . LEU A 1 80 ? 0.154 12.030 7.684 1.00 91.31 80 LEU A C 1
ATOM 651 O O . LEU A 1 80 ? 1.317 12.323 7.407 1.00 91.31 80 LEU A O 1
ATOM 655 N N . GLU A 1 81 ? -0.527 11.094 7.024 1.00 83.50 81 GLU A N 1
ATOM 656 C CA . GLU A 1 81 ? 0.050 10.336 5.924 1.00 83.50 81 GLU A CA 1
ATOM 657 C C . GLU A 1 81 ? 0.283 11.237 4.702 1.00 83.50 81 GLU A C 1
ATOM 659 O O . GLU A 1 81 ? -0.626 11.589 3.954 1.00 83.50 81 GLU A O 1
ATOM 664 N N . THR A 1 82 ? 1.539 11.628 4.501 1.00 77.44 82 THR A N 1
ATOM 665 C CA . THR A 1 82 ? 1.960 12.440 3.350 1.00 77.44 82 THR A CA 1
ATOM 666 C C . THR A 1 82 ? 3.026 11.753 2.499 1.00 77.44 82 THR A C 1
ATOM 668 O O . THR A 1 82 ? 3.044 11.942 1.286 1.00 77.44 82 THR A O 1
ATOM 671 N N . GLY A 1 83 ? 3.871 10.910 3.103 1.00 82.81 83 GLY A N 1
ATOM 672 C CA . GLY A 1 83 ? 5.048 10.337 2.439 1.00 82.81 83 GLY A CA 1
ATOM 673 C C . GLY A 1 83 ? 4.763 9.228 1.422 1.00 82.81 83 GLY A C 1
ATOM 674 O O . GLY A 1 83 ? 5.515 9.082 0.464 1.00 82.81 83 GLY A O 1
ATOM 675 N N . TYR A 1 84 ? 3.677 8.460 1.570 1.00 86.06 84 TYR A N 1
ATOM 676 C CA . TYR A 1 84 ? 3.384 7.339 0.662 1.00 86.06 84 TYR A CA 1
ATOM 677 C C . TYR A 1 84 ? 3.207 7.795 -0.795 1.00 86.06 84 TYR A C 1
ATOM 679 O O . TYR A 1 84 ? 3.765 7.207 -1.722 1.00 86.06 84 TYR A O 1
ATOM 687 N N . MET A 1 85 ? 2.489 8.902 -0.998 1.00 86.62 85 MET A N 1
ATOM 688 C CA . MET A 1 85 ? 2.281 9.458 -2.334 1.00 86.62 85 MET A CA 1
ATOM 689 C C . MET A 1 85 ? 3.562 10.025 -2.949 1.00 86.62 85 MET A C 1
ATOM 691 O O . MET A 1 85 ? 3.686 10.015 -4.172 1.00 86.62 85 MET A O 1
ATOM 695 N N . ASP A 1 86 ? 4.508 10.501 -2.137 1.00 91.00 86 ASP A N 1
ATOM 696 C CA . ASP A 1 86 ? 5.810 10.955 -2.632 1.00 91.00 86 ASP A CA 1
ATOM 697 C C . ASP A 1 86 ? 6.631 9.774 -3.151 1.00 91.00 86 ASP A C 1
ATOM 699 O O . ASP A 1 86 ? 7.101 9.825 -4.284 1.00 91.00 86 ASP A O 1
ATOM 703 N N . VAL A 1 87 ? 6.663 8.657 -2.417 1.00 93.62 87 VAL A N 1
ATOM 704 C CA . VAL A 1 87 ? 7.312 7.415 -2.876 1.00 93.62 87 VAL A CA 1
ATOM 705 C C . VAL A 1 87 ? 6.693 6.908 -4.181 1.00 93.62 87 VAL A C 1
ATOM 707 O O . VAL A 1 87 ? 7.416 6.476 -5.079 1.00 93.62 87 VAL A O 1
ATOM 710 N N . ILE A 1 88 ? 5.364 6.982 -4.332 1.00 93.94 88 ILE A N 1
ATOM 711 C CA . ILE A 1 88 ? 4.697 6.624 -5.595 1.00 93.94 88 ILE A CA 1
ATOM 712 C C . ILE A 1 88 ? 5.170 7.526 -6.738 1.00 93.94 88 ILE A C 1
ATOM 714 O O . ILE A 1 88 ? 5.484 7.025 -7.818 1.00 93.94 88 ILE A O 1
ATOM 718 N N . ARG A 1 89 ? 5.204 8.847 -6.527 1.00 95.50 89 ARG A N 1
ATOM 719 C CA . ARG A 1 89 ? 5.641 9.803 -7.556 1.00 95.50 89 ARG A CA 1
ATOM 720 C C . ARG A 1 89 ? 7.087 9.546 -7.958 1.00 95.50 89 ARG A C 1
ATOM 722 O O . ARG A 1 89 ? 7.352 9.412 -9.148 1.00 95.50 89 ARG A O 1
ATOM 729 N N . GLU A 1 90 ? 7.976 9.401 -6.981 1.00 96.56 90 GLU A N 1
ATOM 730 C CA . GLU A 1 90 ? 9.388 9.082 -7.202 1.00 96.56 90 GLU A CA 1
ATOM 731 C C . GLU A 1 90 ? 9.536 7.767 -7.973 1.00 96.56 90 GLU A C 1
ATOM 733 O O . GLU A 1 90 ? 10.215 7.733 -8.993 1.00 96.56 90 GLU A O 1
ATOM 738 N N . SER A 1 91 ? 8.803 6.718 -7.592 1.00 96.94 91 SER A N 1
ATOM 739 C CA . SER A 1 91 ? 8.836 5.424 -8.290 1.00 96.94 91 SER A CA 1
ATOM 740 C C . SER A 1 91 ? 8.408 5.533 -9.760 1.00 96.94 91 SER A C 1
ATOM 742 O O . SER A 1 91 ? 8.988 4.886 -10.635 1.00 96.94 91 SER A O 1
ATOM 744 N N . ILE A 1 92 ? 7.390 6.350 -10.054 1.00 97.56 92 ILE A N 1
ATOM 745 C CA . ILE A 1 92 ? 6.944 6.608 -11.431 1.00 97.56 92 ILE A CA 1
ATOM 746 C C . ILE A 1 92 ? 8.034 7.346 -12.210 1.00 97.56 92 ILE A C 1
ATOM 748 O O . ILE A 1 92 ? 8.344 6.961 -13.340 1.00 97.56 92 ILE A O 1
ATOM 752 N N . GLU A 1 93 ? 8.604 8.400 -11.626 1.00 98.25 93 GLU A N 1
ATOM 753 C CA . GLU A 1 93 ? 9.645 9.212 -12.257 1.00 98.25 93 GLU A CA 1
ATOM 754 C C . GLU A 1 93 ? 10.910 8.399 -12.524 1.00 98.25 93 GLU A C 1
ATOM 756 O O . GLU A 1 93 ? 11.423 8.406 -13.643 1.00 98.25 93 GLU A O 1
ATOM 761 N N . GLU A 1 94 ? 11.387 7.646 -11.537 1.00 97.94 94 GLU A N 1
ATOM 762 C CA . GLU A 1 94 ? 12.553 6.776 -11.663 1.00 97.94 94 GLU A CA 1
ATOM 763 C C . GLU A 1 94 ? 12.339 5.730 -12.753 1.00 97.94 94 GLU A C 1
ATOM 765 O O . GLU A 1 94 ? 13.163 5.619 -13.665 1.00 97.94 94 GLU A O 1
ATOM 770 N N . ARG A 1 95 ? 11.192 5.036 -12.750 1.00 98.06 95 ARG A N 1
ATOM 771 C CA . ARG A 1 95 ? 10.912 4.034 -13.781 1.00 98.06 95 ARG A CA 1
ATOM 772 C C . ARG A 1 95 ? 10.808 4.652 -15.173 1.00 98.06 95 ARG A C 1
ATOM 774 O O . ARG A 1 95 ? 11.293 4.073 -16.146 1.00 98.06 95 ARG A O 1
ATOM 781 N N . ALA A 1 96 ? 10.197 5.829 -15.293 1.00 98.06 96 ALA A N 1
ATOM 782 C CA . ALA A 1 96 ? 10.140 6.551 -16.559 1.00 98.06 96 ALA A CA 1
ATOM 783 C C . ALA A 1 96 ? 11.543 6.959 -17.042 1.00 98.06 96 ALA A C 1
ATOM 785 O O . ALA A 1 96 ? 11.854 6.802 -18.225 1.00 98.06 96 ALA A O 1
ATOM 786 N N . ASN A 1 97 ? 12.405 7.426 -16.136 1.00 97.75 97 ASN A N 1
ATOM 787 C CA . ASN A 1 97 ? 13.786 7.797 -16.436 1.00 97.75 97 ASN A CA 1
ATOM 788 C C . ASN A 1 97 ? 14.610 6.595 -16.911 1.00 97.75 97 ASN A C 1
ATOM 790 O O . ASN A 1 97 ? 15.330 6.711 -17.904 1.00 97.75 97 ASN A O 1
ATOM 794 N N . GLU A 1 98 ? 14.468 5.434 -16.268 1.00 97.56 98 GLU A N 1
ATOM 795 C CA . GLU A 1 98 ? 15.086 4.181 -16.718 1.00 97.56 98 GLU A CA 1
ATOM 796 C C . GLU A 1 98 ? 14.673 3.836 -18.152 1.00 97.56 98 GLU A C 1
ATOM 798 O O . GLU A 1 98 ? 15.527 3.633 -19.015 1.00 97.56 98 GLU A O 1
ATOM 803 N N . MET A 1 99 ? 13.369 3.855 -18.443 1.00 95.56 99 MET A N 1
ATOM 804 C CA . MET A 1 99 ? 12.849 3.556 -19.782 1.00 95.56 99 MET A CA 1
ATOM 805 C C . MET A 1 99 ? 13.328 4.559 -20.843 1.00 95.56 99 MET A C 1
ATOM 807 O O . MET A 1 99 ? 13.550 4.190 -22.000 1.00 95.56 99 MET A O 1
ATOM 811 N N . CYS A 1 100 ? 13.469 5.836 -20.483 1.00 94.88 100 CYS A N 1
ATOM 812 C CA . CYS A 1 100 ? 14.036 6.853 -21.366 1.00 94.88 100 CYS A CA 1
ATOM 813 C C . CYS A 1 100 ? 15.510 6.572 -21.653 1.00 94.88 100 CYS A C 1
ATOM 815 O O . CYS A 1 100 ? 15.905 6.556 -22.819 1.00 94.88 100 CYS A O 1
ATOM 817 N N . LYS A 1 101 ? 16.295 6.278 -20.615 1.00 94.94 101 LYS A N 1
ATOM 818 C CA . LYS A 1 101 ? 17.715 5.951 -20.741 1.00 94.94 101 LYS A CA 1
ATOM 819 C C . LYS A 1 101 ? 17.937 4.720 -21.620 1.00 94.94 101 LYS A C 1
ATOM 821 O O . LYS A 1 101 ? 18.741 4.780 -22.544 1.00 94.94 101 LYS A O 1
ATOM 826 N N . GLU A 1 102 ? 17.174 3.647 -21.414 1.00 91.00 102 GLU A N 1
ATOM 827 C CA . GLU A 1 102 ? 17.228 2.444 -22.259 1.00 91.00 102 GLU A CA 1
ATOM 828 C C . GLU A 1 102 ? 16.968 2.775 -23.740 1.00 91.00 102 GLU A C 1
ATOM 830 O O . GLU A 1 102 ? 17.671 2.298 -24.633 1.00 91.00 102 GLU A O 1
ATOM 835 N N . LYS A 1 103 ? 15.980 3.634 -24.028 1.00 87.25 103 LYS A N 1
ATOM 836 C CA . LYS A 1 103 ? 15.685 4.080 -25.400 1.00 87.25 103 LYS A CA 1
ATOM 837 C C . LYS A 1 103 ? 16.790 4.952 -25.987 1.00 87.25 103 LYS A C 1
ATOM 839 O O . LYS A 1 103 ? 17.063 4.858 -27.184 1.00 87.25 103 LYS A O 1
ATOM 844 N N . GLU A 1 104 ? 17.391 5.827 -25.192 1.00 90.94 104 GLU A N 1
ATOM 845 C CA . GLU A 1 104 ? 18.512 6.661 -25.626 1.00 90.94 104 GLU A CA 1
ATOM 846 C C . GLU A 1 104 ? 19.745 5.816 -25.940 1.00 90.94 104 GLU A C 1
ATOM 848 O O . GLU A 1 104 ? 20.343 5.999 -26.998 1.00 90.94 104 GLU A O 1
ATOM 853 N N . GLU A 1 105 ? 20.071 4.838 -25.097 1.00 85.75 105 GLU A N 1
ATOM 854 C CA . GLU A 1 105 ? 21.162 3.888 -25.329 1.00 85.75 105 GLU A CA 1
ATOM 855 C C . GLU A 1 105 ? 20.930 3.058 -26.599 1.00 85.75 105 GLU A C 1
ATOM 857 O O . GLU A 1 105 ? 21.843 2.904 -27.410 1.00 85.75 105 GLU A O 1
ATOM 862 N N . GLN A 1 106 ? 19.694 2.604 -26.842 1.00 80.75 106 GLN A N 1
ATOM 863 C CA . GLN A 1 106 ? 19.329 1.940 -28.098 1.00 80.75 106 GLN A CA 1
ATOM 864 C C . GLN A 1 106 ? 19.506 2.854 -29.319 1.00 80.75 106 GLN A C 1
ATOM 866 O O . GLN A 1 106 ? 20.018 2.414 -30.346 1.00 80.75 106 GLN A O 1
ATOM 871 N N . ARG A 1 107 ? 19.112 4.133 -29.232 1.00 82.25 107 ARG A N 1
ATOM 872 C CA . ARG A 1 107 ? 19.310 5.113 -30.320 1.00 82.25 107 ARG A CA 1
ATOM 873 C C . ARG A 1 107 ? 20.780 5.456 -30.543 1.00 82.25 107 ARG A C 1
ATOM 875 O O . ARG A 1 107 ? 21.164 5.748 -31.671 1.00 82.25 107 ARG A O 1
ATOM 882 N N . ALA A 1 108 ? 21.581 5.436 -29.483 1.00 83.31 108 ALA A N 1
ATOM 883 C CA . ALA A 1 108 ? 23.015 5.690 -29.517 1.00 83.31 108 ALA A CA 1
ATOM 884 C C . ALA A 1 108 ? 23.840 4.463 -29.947 1.00 83.31 108 ALA A C 1
ATOM 886 O O . ALA A 1 108 ? 25.069 4.551 -30.002 1.00 83.31 108 ALA A O 1
ATOM 887 N N . ALA A 1 109 ? 23.194 3.333 -30.263 1.00 80.62 109 ALA A N 1
ATOM 888 C CA . ALA A 1 109 ? 23.854 2.141 -30.774 1.00 80.62 109 ALA A CA 1
ATOM 889 C C . ALA A 1 109 ? 24.805 2.482 -31.941 1.00 80.62 109 ALA A C 1
ATOM 891 O O . ALA A 1 109 ? 24.397 3.142 -32.902 1.00 80.62 109 ALA A O 1
ATOM 892 N N . PRO A 1 110 ? 26.074 2.036 -31.895 1.00 81.19 110 PRO A N 1
ATOM 893 C CA . PRO A 1 110 ? 27.063 2.411 -32.893 1.00 81.19 110 PRO A CA 1
ATOM 894 C C . PRO A 1 110 ? 26.687 1.862 -34.273 1.00 81.19 110 PRO A C 1
ATOM 896 O O . PRO A 1 110 ? 26.572 0.650 -34.467 1.00 81.19 110 PRO A O 1
ATOM 899 N N . VAL A 1 111 ? 26.566 2.755 -35.257 1.00 86.81 111 VAL A N 1
ATOM 900 C CA . VAL A 1 111 ? 26.421 2.408 -36.677 1.00 86.81 111 VAL A CA 1
ATOM 901 C C . VAL A 1 111 ? 27.709 2.781 -37.398 1.00 86.81 111 VAL A C 1
ATOM 903 O O . VAL A 1 111 ? 28.054 3.957 -37.497 1.00 86.81 111 VAL A O 1
ATOM 906 N N . TYR A 1 112 ? 28.430 1.778 -37.896 1.00 91.69 112 TYR A N 1
ATOM 907 C CA . TYR A 1 112 ? 29.642 1.990 -38.677 1.00 91.69 112 TYR A CA 1
ATOM 908 C C . TYR A 1 112 ? 29.292 2.062 -40.177 1.00 91.69 112 TYR A C 1
ATOM 910 O O . TYR A 1 112 ? 28.769 1.087 -40.719 1.00 91.69 112 TYR A O 1
ATOM 918 N N . PRO A 1 113 ? 29.545 3.190 -40.868 1.00 91.31 113 PRO A N 1
ATOM 919 C CA . PRO A 1 113 ? 28.974 3.451 -42.194 1.00 91.31 113 PRO A CA 1
ATOM 920 C C . PRO A 1 113 ? 29.755 2.826 -43.362 1.00 91.31 113 PRO A C 1
ATOM 922 O O . PRO A 1 113 ? 29.283 2.864 -44.499 1.00 91.31 113 PRO A O 1
ATOM 925 N N . HIS A 1 114 ? 30.951 2.283 -43.117 1.00 93.00 114 HIS A N 1
ATOM 926 C CA . HIS A 1 114 ? 31.841 1.780 -44.165 1.00 93.00 114 HIS A CA 1
ATOM 927 C C . HIS A 1 114 ? 31.921 0.248 -44.198 1.00 93.00 114 HIS A C 1
ATOM 929 O O . HIS A 1 114 ? 31.505 -0.454 -43.278 1.00 93.00 114 HIS A O 1
ATOM 935 N N . SER A 1 115 ? 32.464 -0.286 -45.294 1.00 93.62 115 SER A N 1
ATOM 936 C CA . SER A 1 115 ? 32.634 -1.729 -45.474 1.00 93.62 115 SER A CA 1
ATOM 937 C C . SER A 1 115 ? 33.709 -2.306 -44.543 1.00 93.62 115 SER A C 1
ATOM 939 O O . SER A 1 115 ? 34.615 -1.604 -44.094 1.00 93.62 115 SER A O 1
ATOM 941 N N . ALA A 1 116 ? 33.665 -3.624 -44.319 1.00 94.19 116 ALA A N 1
ATOM 942 C CA . ALA A 1 116 ? 34.704 -4.337 -43.571 1.00 94.19 116 ALA A CA 1
ATOM 943 C C . ALA A 1 116 ? 36.110 -4.166 -44.184 1.00 94.19 116 ALA A C 1
ATOM 945 O O . ALA A 1 116 ? 37.098 -4.111 -43.456 1.00 94.19 116 ALA A O 1
ATOM 946 N N . ALA A 1 117 ? 36.202 -4.066 -45.517 1.00 96.31 117 ALA A N 1
ATOM 947 C CA . ALA A 1 117 ? 37.467 -3.837 -46.214 1.00 96.31 117 ALA A CA 1
ATOM 948 C C . ALA A 1 117 ? 38.053 -2.463 -45.857 1.00 96.31 117 ALA A C 1
ATOM 950 O O . ALA A 1 117 ? 39.208 -2.382 -45.446 1.00 96.31 117 ALA A O 1
ATOM 951 N N . TYR A 1 118 ? 37.224 -1.415 -45.895 1.00 96.44 118 TYR A N 1
ATOM 952 C CA . TYR A 1 118 ? 37.624 -0.068 -45.489 1.00 96.44 118 TYR A CA 1
ATOM 953 C C . TYR A 1 118 ? 38.088 -0.040 -44.026 1.00 96.44 118 TYR A C 1
ATOM 955 O O . TYR A 1 118 ? 39.166 0.473 -43.733 1.00 96.44 118 TYR A O 1
ATOM 963 N N . ALA A 1 119 ? 37.328 -0.663 -43.119 1.00 96.31 119 ALA A N 1
ATOM 964 C CA . ALA A 1 119 ? 37.695 -0.748 -41.707 1.00 96.31 119 ALA A CA 1
ATOM 965 C C . ALA A 1 119 ? 39.039 -1.467 -41.489 1.00 96.31 119 ALA A C 1
ATOM 967 O O . ALA A 1 119 ? 39.806 -1.095 -40.602 1.00 96.31 119 ALA A O 1
ATOM 968 N N . SER A 1 120 ? 39.345 -2.486 -42.299 1.00 94.69 120 SER A N 1
ATOM 969 C CA . SER A 1 120 ? 40.630 -3.190 -42.257 1.00 94.69 120 SER A CA 1
ATOM 970 C C . SER A 1 120 ? 41.782 -2.327 -42.763 1.00 94.69 120 S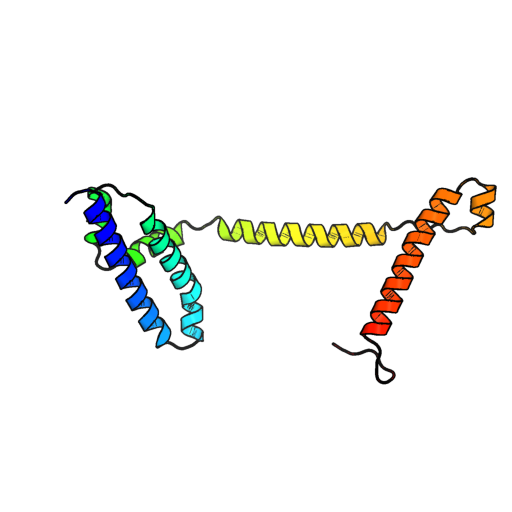ER A C 1
ATOM 972 O O . SER A 1 120 ? 42.852 -2.341 -42.160 1.00 94.69 120 SER A O 1
ATOM 974 N N . GLU A 1 121 ? 41.574 -1.584 -43.849 1.00 97.25 121 GLU A N 1
ATOM 975 C CA . GLU A 1 121 ? 42.582 -0.696 -44.441 1.00 97.25 121 GLU A CA 1
ATOM 976 C C . GLU A 1 121 ? 42.921 0.492 -43.529 1.00 97.25 121 GLU A C 1
ATOM 978 O O . GLU A 1 121 ? 44.069 0.929 -43.493 1.00 97.25 121 GLU A O 1
ATOM 983 N N . HIS A 1 122 ? 41.947 0.972 -42.750 1.00 96.62 122 HIS A N 1
ATOM 984 C CA . HIS A 1 122 ? 42.083 2.164 -41.905 1.00 96.62 122 HIS A CA 1
ATOM 985 C C . HIS A 1 122 ? 42.291 1.842 -40.413 1.00 96.62 122 HIS A C 1
ATOM 987 O O . HIS A 1 122 ? 42.405 2.748 -39.593 1.00 96.62 122 HIS A O 1
ATOM 993 N N . GLY A 1 123 ? 42.371 0.558 -40.037 1.00 95.88 123 GLY A N 1
ATOM 994 C CA . GLY A 1 123 ? 42.584 0.140 -38.645 1.00 95.88 123 GLY A CA 1
ATOM 995 C C . GLY A 1 123 ? 41.365 0.313 -37.723 1.00 95.88 123 GLY A C 1
ATOM 996 O O . GLY A 1 123 ? 41.499 0.266 -36.503 1.00 95.88 123 GLY A O 1
ATOM 997 N N . GLU A 1 124 ? 40.164 0.462 -38.281 1.00 96.81 124 GLU A N 1
ATOM 998 C CA . GLU A 1 124 ? 38.903 0.740 -37.573 1.00 96.81 124 GLU A CA 1
ATOM 999 C C . GLU A 1 124 ? 38.073 -0.531 -37.283 1.00 96.81 124 GLU A C 1
ATOM 1001 O O . GLU A 1 124 ? 36.914 -0.466 -36.869 1.00 96.81 124 GLU A O 1
ATOM 1006 N N . MET A 1 125 ? 38.659 -1.724 -37.452 1.00 95.38 125 MET A N 1
ATOM 1007 C CA . MET A 1 125 ? 37.963 -3.015 -37.305 1.00 95.38 125 MET A CA 1
ATOM 1008 C C . MET A 1 125 ? 37.269 -3.226 -35.952 1.00 95.38 125 MET A C 1
ATOM 1010 O O . MET A 1 125 ? 36.294 -3.974 -35.883 1.00 95.38 125 MET A O 1
ATOM 1014 N N . ALA A 1 126 ? 37.745 -2.595 -34.876 1.00 94.06 126 ALA A N 1
ATOM 1015 C CA . ALA A 1 126 ? 37.087 -2.662 -33.572 1.00 94.06 126 ALA A CA 1
ATOM 1016 C C . ALA A 1 126 ? 35.705 -1.980 -33.586 1.00 94.06 126 ALA A C 1
ATOM 1018 O O . ALA A 1 126 ? 34.739 -2.547 -33.079 1.00 94.06 126 ALA A O 1
ATOM 1019 N N . GLN A 1 127 ? 35.596 -0.811 -34.227 1.00 92.12 127 GLN A N 1
ATOM 1020 C CA . GLN A 1 127 ? 34.341 -0.062 -34.348 1.00 92.12 127 GLN A CA 1
ATOM 1021 C C . GLN A 1 127 ? 33.351 -0.792 -35.263 1.00 92.12 127 GLN A C 1
ATOM 1023 O O . GLN A 1 127 ? 32.184 -0.956 -34.905 1.00 92.12 127 GLN A O 1
ATOM 1028 N N . TYR A 1 128 ? 33.837 -1.323 -36.394 1.00 93.31 128 TYR A N 1
ATOM 1029 C CA . TYR A 1 128 ? 33.041 -2.166 -37.292 1.00 93.31 128 TYR A CA 1
ATOM 1030 C C . TYR A 1 128 ? 32.448 -3.380 -36.561 1.00 93.31 128 TYR A C 1
ATOM 1032 O O . TYR A 1 128 ? 31.254 -3.650 -36.666 1.00 93.31 128 TYR A O 1
ATOM 1040 N N . ARG A 1 129 ? 33.264 -4.105 -35.781 1.00 93.81 129 ARG A N 1
ATOM 1041 C CA . ARG A 1 129 ? 32.809 -5.291 -35.032 1.00 93.81 129 ARG A CA 1
ATOM 1042 C C . ARG A 1 129 ? 31.764 -4.950 -33.971 1.00 93.81 129 ARG A C 1
ATOM 1044 O O . ARG A 1 129 ? 30.788 -5.684 -33.859 1.00 93.81 129 ARG A O 1
ATOM 1051 N N . ALA A 1 130 ? 31.944 -3.853 -33.235 1.00 91.62 130 ALA A N 1
ATOM 1052 C CA . ALA A 1 130 ? 30.965 -3.398 -32.249 1.00 91.62 130 ALA A 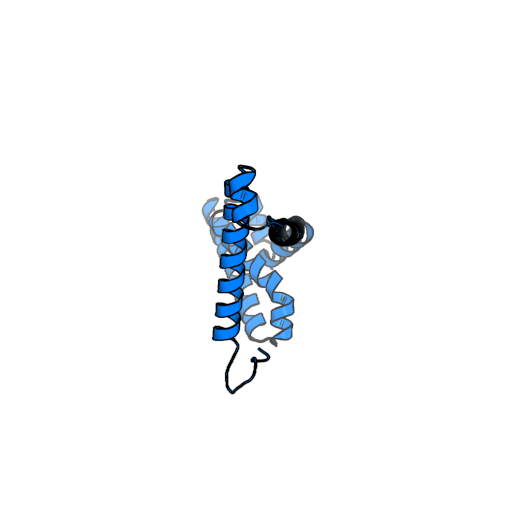CA 1
ATOM 1053 C C . ALA A 1 130 ? 29.611 -3.073 -32.905 1.00 91.62 130 ALA A C 1
ATOM 1055 O O . ALA A 1 130 ? 28.570 -3.530 -32.438 1.00 91.62 130 ALA A O 1
ATOM 1056 N N . SER A 1 131 ? 29.626 -2.360 -34.036 1.00 92.06 131 SER A N 1
ATOM 1057 C CA . SER A 1 131 ? 28.410 -2.060 -34.802 1.00 92.06 131 SER A CA 1
ATOM 1058 C C . SER A 1 131 ? 27.734 -3.317 -35.362 1.00 92.06 131 SER A C 1
ATOM 1060 O O . SER A 1 131 ? 26.511 -3.470 -35.281 1.00 92.06 131 SER A O 1
ATOM 1062 N N . LEU A 1 132 ? 28.530 -4.258 -35.878 1.00 92.44 132 LEU A N 1
ATOM 1063 C CA . LEU A 1 132 ? 28.033 -5.532 -36.391 1.00 92.44 132 LEU A CA 1
ATOM 1064 C C . LEU A 1 132 ? 27.359 -6.362 -35.292 1.00 92.44 132 LEU A C 1
ATOM 1066 O O . LEU A 1 132 ? 26.294 -6.922 -35.535 1.00 92.44 132 LEU A O 1
ATOM 1070 N N . GLN A 1 133 ? 27.939 -6.419 -34.090 1.00 91.69 133 GLN A N 1
ATOM 1071 C CA . GLN A 1 133 ? 27.359 -7.146 -32.958 1.00 91.69 133 GLN A CA 1
ATOM 1072 C C . GLN A 1 133 ? 25.965 -6.617 -32.600 1.00 91.69 133 GLN A C 1
ATOM 1074 O O . GLN A 1 133 ? 25.034 -7.405 -32.445 1.00 91.69 133 GLN A O 1
ATOM 1079 N N . VAL A 1 134 ? 25.802 -5.294 -32.521 1.00 89.75 134 VAL A N 1
ATOM 1080 C CA . VAL A 1 134 ? 24.499 -4.681 -32.219 1.00 89.75 134 VAL A CA 1
ATOM 1081 C C . VAL A 1 134 ? 23.496 -4.916 -33.351 1.00 89.75 134 VAL A C 1
ATOM 1083 O O . VAL A 1 134 ? 22.335 -5.232 -33.096 1.00 89.75 134 VAL A O 1
ATOM 1086 N N . SER A 1 135 ? 23.945 -4.843 -34.605 1.00 90.38 135 SER A N 1
ATOM 1087 C CA . SER A 1 135 ? 23.096 -5.116 -35.772 1.00 90.38 135 SER A CA 1
ATOM 1088 C C . SER A 1 135 ? 22.602 -6.567 -35.807 1.00 90.38 135 SER A C 1
ATOM 1090 O O . SER A 1 135 ? 21.445 -6.813 -36.144 1.00 90.38 135 SER A O 1
ATOM 1092 N N . LEU A 1 136 ? 23.453 -7.528 -35.431 1.00 92.06 136 LEU A N 1
ATOM 1093 C CA . LEU A 1 136 ? 23.078 -8.940 -35.323 1.00 92.06 136 LEU A CA 1
ATOM 1094 C C . LEU A 1 136 ? 22.061 -9.169 -34.204 1.00 92.06 136 LEU A C 1
ATOM 1096 O O . LEU A 1 136 ? 21.042 -9.804 -34.452 1.00 92.06 136 LEU A O 1
ATOM 1100 N N . ALA A 1 137 ? 22.280 -8.590 -33.021 1.00 90.00 137 ALA A N 1
ATOM 1101 C CA . ALA A 1 137 ? 21.322 -8.679 -31.919 1.00 90.00 137 ALA A CA 1
ATOM 1102 C C . ALA A 1 137 ? 19.954 -8.076 -32.296 1.00 90.00 137 ALA A C 1
ATOM 1104 O O . ALA A 1 137 ? 18.912 -8.661 -32.013 1.00 90.00 137 ALA A O 1
ATOM 1105 N N . CYS A 1 138 ? 19.948 -6.936 -32.997 1.00 89.31 138 CYS A N 1
ATOM 1106 C CA . CYS A 1 138 ? 18.724 -6.313 -33.506 1.00 89.31 138 CYS A CA 1
ATOM 1107 C C . CYS A 1 138 ? 17.996 -7.220 -34.510 1.00 89.31 138 CYS A C 1
ATOM 1109 O O . CYS A 1 138 ? 16.786 -7.423 -34.408 1.00 89.31 138 CYS A O 1
ATOM 1111 N N . LYS A 1 139 ? 18.739 -7.817 -35.450 1.00 94.38 139 LYS A N 1
ATOM 1112 C CA . LYS A 1 139 ? 18.194 -8.791 -36.400 1.00 94.38 139 LYS A CA 1
ATOM 1113 C C . LYS A 1 139 ? 17.542 -9.972 -35.670 1.00 94.38 139 LYS A C 1
ATOM 1115 O O . LYS A 1 139 ? 16.401 -10.303 -35.977 1.00 94.38 139 LYS A O 1
ATOM 1120 N N . GLU A 1 140 ? 18.240 -10.582 -34.714 1.00 95.31 140 GLU A N 1
ATOM 1121 C CA . GLU A 1 140 ? 17.731 -11.724 -33.943 1.00 95.31 140 GLU A CA 1
ATOM 1122 C C . GLU A 1 140 ? 16.463 -11.365 -33.158 1.00 95.31 140 GLU A C 1
ATOM 1124 O O . GLU A 1 140 ? 15.505 -12.135 -33.164 1.00 95.31 140 GLU A O 1
ATOM 1129 N N . ALA A 1 141 ? 16.410 -10.177 -32.547 1.00 92.38 141 ALA A N 1
ATOM 1130 C CA . ALA A 1 141 ? 15.223 -9.698 -31.840 1.00 92.38 141 ALA A CA 1
ATOM 1131 C C . ALA A 1 141 ? 14.011 -9.534 -32.777 1.00 92.38 141 ALA A C 1
ATOM 1133 O O . ALA A 1 141 ? 12.900 -9.930 -32.424 1.00 92.38 141 ALA A O 1
ATOM 1134 N N . ILE A 1 142 ? 14.215 -9.002 -33.988 1.00 91.44 142 ILE A N 1
ATOM 1135 C CA . ILE A 1 142 ? 13.158 -8.884 -35.006 1.00 91.44 142 ILE A CA 1
ATOM 1136 C C . ILE A 1 142 ? 12.680 -10.270 -35.452 1.00 91.44 142 ILE A C 1
ATOM 1138 O O . ILE A 1 142 ? 11.476 -10.504 -35.539 1.00 91.44 142 ILE A O 1
ATOM 1142 N N . GLU A 1 143 ? 13.600 -11.197 -35.722 1.00 94.25 143 GLU A N 1
ATOM 1143 C CA . GLU A 1 143 ? 13.258 -12.564 -36.133 1.00 94.25 143 GLU A CA 1
ATOM 1144 C C . GLU A 1 143 ? 12.475 -13.305 -35.040 1.00 94.25 143 GLU A C 1
ATOM 1146 O O . GLU A 1 143 ? 11.478 -13.964 -35.341 1.00 94.25 143 GLU A O 1
ATOM 1151 N N . GLN A 1 144 ? 12.865 -13.150 -33.772 1.00 94.25 144 GLN A N 1
ATOM 1152 C CA . GLN A 1 144 ? 12.134 -13.706 -32.631 1.00 94.25 144 GLN A CA 1
ATOM 1153 C C . GLN A 1 144 ? 10.739 -13.095 -32.492 1.00 94.25 144 GLN A C 1
ATOM 1155 O O . GLN A 1 144 ? 9.770 -13.837 -32.332 1.00 94.25 144 GLN A O 1
ATOM 1160 N N . ALA A 1 145 ? 10.614 -11.770 -32.610 1.00 91.75 145 ALA A N 1
ATOM 1161 C CA . ALA A 1 145 ? 9.322 -11.094 -32.559 1.00 91.75 145 ALA A CA 1
ATOM 1162 C C . ALA A 1 145 ? 8.399 -11.577 -33.688 1.00 91.75 145 ALA A C 1
ATOM 1164 O O . ALA A 1 145 ? 7.260 -11.953 -33.434 1.00 91.75 145 ALA A O 1
ATOM 1165 N N . ILE A 1 146 ? 8.893 -11.667 -34.925 1.00 90.56 146 ILE A N 1
ATOM 1166 C CA . ILE A 1 146 ? 8.112 -12.217 -36.041 1.00 90.56 146 ILE A CA 1
ATOM 1167 C C . ILE A 1 146 ? 7.715 -13.666 -35.748 1.00 90.56 146 ILE A C 1
ATOM 1169 O O . ILE A 1 146 ? 6.554 -14.012 -35.909 1.00 90.56 146 ILE A O 1
ATOM 1173 N N . SER A 1 147 ? 8.634 -14.512 -35.283 1.00 90.00 147 SER A N 1
ATOM 1174 C CA . SER A 1 147 ? 8.321 -15.914 -34.981 1.00 90.00 147 SER A CA 1
ATOM 1175 C C . SER A 1 147 ? 7.268 -16.076 -33.883 1.00 90.00 147 SER A C 1
ATOM 1177 O O . SER A 1 147 ? 6.509 -17.041 -33.927 1.00 90.00 147 SER A O 1
ATOM 1179 N N . ALA A 1 148 ? 7.242 -15.187 -32.890 1.00 92.19 148 ALA A N 1
ATOM 1180 C CA . ALA A 1 148 ? 6.273 -15.229 -31.798 1.00 92.19 148 ALA A CA 1
ATOM 1181 C C . ALA A 1 148 ? 4.899 -14.675 -32.209 1.00 92.19 148 ALA A C 1
ATOM 1183 O O . ALA A 1 148 ? 3.879 -15.105 -31.676 1.00 92.19 148 ALA A O 1
ATOM 1184 N N . HIS A 1 149 ? 4.878 -13.740 -33.162 1.00 91.19 149 HIS A N 1
ATOM 1185 C CA . HIS A 1 149 ? 3.693 -12.959 -33.510 1.00 91.19 149 HIS A CA 1
ATOM 1186 C C . HIS A 1 149 ? 3.132 -13.245 -34.912 1.00 91.19 149 HIS A C 1
ATOM 1188 O O . HIS A 1 149 ? 2.081 -12.721 -35.266 1.00 91.19 149 HIS A O 1
ATOM 1194 N N . TYR A 1 150 ? 3.781 -14.073 -35.734 1.00 90.19 150 TYR A N 1
ATOM 1195 C CA . TYR A 1 150 ? 3.326 -14.410 -37.086 1.00 90.19 150 TYR A CA 1
ATOM 1196 C C . TYR A 1 150 ? 2.717 -15.817 -37.153 1.00 90.19 150 TYR A C 1
ATOM 1198 O O . TYR A 1 150 ? 3.399 -16.818 -36.943 1.00 90.19 150 TYR A O 1
ATOM 1206 N N . GLY A 1 151 ? 1.436 -15.894 -37.516 1.00 87.44 151 GLY A N 1
ATOM 1207 C CA . GLY A 1 151 ? 0.666 -17.130 -37.685 1.00 87.44 151 GLY A CA 1
ATOM 1208 C C . GLY A 1 151 ? -0.491 -16.926 -38.668 1.00 87.44 151 GLY A C 1
ATOM 1209 O O . GLY A 1 151 ? -0.908 -15.801 -38.916 1.00 87.44 151 GLY A O 1
ATOM 1210 N N . ASP A 1 152 ? -0.988 -17.992 -39.302 1.00 87.31 152 ASP A N 1
ATOM 1211 C CA . ASP A 1 152 ? -2.095 -17.911 -40.279 1.00 87.31 152 ASP A CA 1
ATOM 1212 C C . ASP A 1 152 ? -1.883 -16.871 -41.404 1.00 87.31 152 ASP A C 1
ATOM 1214 O O . ASP A 1 152 ? -2.810 -16.199 -41.867 1.00 87.31 152 ASP A O 1
ATOM 1218 N N . ASN A 1 153 ? -0.632 -16.746 -41.866 1.00 87.19 153 ASN A N 1
ATOM 1219 C CA . ASN A 1 153 ? -0.175 -15.760 -42.855 1.00 87.19 153 ASN A CA 1
ATOM 1220 C C . ASN A 1 153 ? -0.428 -14.292 -42.458 1.00 87.19 153 ASN A C 1
ATOM 1222 O O . ASN A 1 153 ? -0.574 -13.426 -43.328 1.00 87.19 153 ASN A O 1
ATOM 1226 N N . ARG A 1 154 ? -0.507 -13.996 -41.158 1.00 87.25 154 ARG A N 1
ATOM 1227 C CA . ARG A 1 154 ? -0.767 -12.660 -40.610 1.00 87.25 154 ARG A CA 1
ATOM 1228 C C . ARG A 1 154 ? 0.050 -12.436 -39.338 1.00 87.25 154 ARG A C 1
ATOM 1230 O O . ARG A 1 154 ? 0.451 -13.378 -38.667 1.00 87.25 154 ARG A O 1
ATOM 1237 N N . LEU A 1 155 ? 0.305 -11.171 -39.015 1.00 86.69 155 LEU A N 1
ATOM 1238 C CA . LEU A 1 155 ? 0.758 -10.808 -37.673 1.00 86.69 155 LEU A CA 1
ATOM 1239 C C . LEU A 1 155 ? -0.467 -10.804 -36.753 1.00 86.69 155 LEU A C 1
ATOM 1241 O O . LEU A 1 155 ? -1.523 -10.301 -37.152 1.00 86.69 155 LEU A O 1
ATOM 1245 N N . ASN A 1 156 ? -0.346 -11.387 -35.565 1.00 84.25 156 ASN A N 1
ATOM 1246 C CA . ASN A 1 156 ? -1.366 -11.276 -34.534 1.00 84.25 156 ASN A CA 1
ATOM 1247 C C . ASN A 1 156 ? -1.545 -9.798 -34.137 1.00 84.25 156 ASN A C 1
ATOM 1249 O O . ASN A 1 156 ? -0.655 -8.965 -34.298 1.00 84.25 156 ASN A O 1
ATOM 1253 N N . THR A 1 157 ? -2.753 -9.454 -33.703 1.00 73.44 157 THR A N 1
ATOM 1254 C CA . THR A 1 157 ? -3.119 -8.090 -33.284 1.00 73.44 157 THR A CA 1
ATOM 1255 C C . THR A 1 157 ? -3.126 -7.928 -31.764 1.00 73.44 157 THR A C 1
ATOM 1257 O O . THR A 1 157 ? -3.638 -6.923 -31.276 1.00 73.44 157 THR A O 1
ATOM 1260 N N . GLU A 1 158 ? -2.631 -8.938 -31.044 1.00 59.53 158 GLU A N 1
ATOM 1261 C CA . GLU A 1 158 ? -2.542 -8.988 -29.578 1.00 59.53 158 GLU A CA 1
ATOM 1262 C C . GLU A 1 158 ? -1.178 -8.506 -29.083 1.00 59.53 158 GLU A C 1
ATOM 1264 O O . GLU A 1 158 ? -0.153 -8.907 -29.686 1.00 59.53 158 GLU A O 1
#